Protein AF-A0A2D6MTC1-F1 (afdb_monomer_lite)

Foldseek 3Di:
DDDDDDDDDDPPDPPPPPDPPVVVPPPVQDKDKAFLFDDDPPDDPVGWYGKIWIDTRLAIDIDDDTHCSVVSLVVVVVVPPVSSVDDDPDD

Radius of gyration: 28.03 Å; chains: 1; bounding box: 72×25×83 Å

Secondary structure (DSSP, 8-state):
--------------------GGGGS-----EEEEEEE---SS--TTS--SEEEEEETTEEEEE---TTHHHHHHHHHHTT-GGGG------

Sequence (91 aa):
MAGARARGDPESRREPSTLQDDDARSDSMHTRGVLLGTGTPNAEPDRAGPAAAVVSGSRSYLVDFGPGVVRRAMGALQRGVLELARFEERF

Structure (mmCIF, N/CA/C/O backbone):
data_AF-A0A2D6MTC1-F1
#
_entry.id   AF-A0A2D6MTC1-F1
#
loop_
_atom_site.group_PDB
_atom_site.id
_atom_site.type_symbol
_atom_site.label_atom_id
_atom_site.label_alt_id
_atom_site.label_comp_id
_atom_site.label_asym_id
_atom_site.label_entity_id
_atom_site.label_seq_id
_atom_site.pdbx_PDB_ins_code
_atom_site.Cartn_x
_atom_site.Cartn_y
_atom_site.Cartn_z
_atom_site.occupancy
_atom_site.B_iso_or_equiv
_atom_site.auth_seq_id
_atom_site.auth_comp_id
_atom_site.auth_asym_id
_atom_site.auth_atom_id
_atom_site.pdbx_PDB_model_num
ATOM 1 N N . MET A 1 1 ? -58.952 9.726 68.072 1.00 44.00 1 MET A N 1
ATOM 2 C CA . MET A 1 1 ? -57.830 9.276 67.222 1.00 44.00 1 MET A CA 1
ATOM 3 C C . MET A 1 1 ? -57.466 10.434 66.295 1.00 44.00 1 MET A C 1
ATOM 5 O O . MET A 1 1 ? -58.276 10.791 65.454 1.00 44.00 1 MET A O 1
ATOM 9 N N . ALA A 1 2 ? -56.330 11.091 66.563 1.00 42.34 2 ALA A N 1
ATOM 10 C CA . ALA A 1 2 ? -55.681 12.120 65.731 1.00 42.34 2 ALA A CA 1
ATOM 11 C C . ALA A 1 2 ? -55.267 11.520 64.364 1.00 42.34 2 ALA A C 1
ATOM 13 O O . ALA A 1 2 ? -55.216 10.303 64.253 1.00 42.34 2 ALA A O 1
ATOM 14 N N . GLY A 1 3 ? -54.949 12.218 63.275 1.00 40.66 3 GLY A N 1
ATOM 15 C CA . GLY A 1 3 ? -54.480 13.579 63.006 1.00 40.66 3 GLY A CA 1
ATOM 16 C C . GLY A 1 3 ? -53.659 13.501 61.698 1.00 40.66 3 GLY A C 1
ATOM 17 O O . GLY A 1 3 ? -53.101 12.457 61.378 1.00 40.66 3 GLY A O 1
ATOM 18 N N . ALA A 1 4 ? -53.660 14.565 60.899 1.00 46.44 4 ALA A N 1
ATOM 19 C CA . ALA A 1 4 ? -53.316 14.578 59.474 1.00 46.44 4 ALA A CA 1
ATOM 20 C C . ALA A 1 4 ? -51.822 14.790 59.108 1.00 46.44 4 ALA A C 1
ATOM 22 O O . ALA A 1 4 ? -51.078 15.373 59.890 1.00 46.44 4 ALA A O 1
ATOM 23 N N . ARG A 1 5 ? -51.490 14.476 57.834 1.00 48.25 5 ARG A N 1
ATOM 24 C CA . ARG A 1 5 ? -50.698 15.249 56.826 1.00 48.25 5 ARG A CA 1
ATOM 25 C C . ARG A 1 5 ? -49.511 14.531 56.135 1.00 48.25 5 ARG A C 1
ATOM 27 O O . ARG A 1 5 ? -48.517 14.193 56.756 1.00 48.25 5 ARG A O 1
ATOM 34 N N . ALA A 1 6 ? -49.648 14.467 54.801 1.00 49.06 6 ALA A N 1
ATOM 35 C CA . ALA A 1 6 ? -48.698 14.779 53.716 1.00 49.06 6 ALA A CA 1
ATOM 36 C C . ALA A 1 6 ? -47.331 14.067 53.588 1.00 49.06 6 ALA A C 1
ATOM 38 O O . ALA A 1 6 ? -46.403 14.373 54.326 1.00 49.06 6 ALA A O 1
ATOM 39 N N . ARG A 1 7 ? -47.184 13.296 52.496 1.00 54.41 7 ARG A N 1
ATOM 40 C CA . ARG A 1 7 ? -46.060 13.259 51.518 1.00 54.41 7 ARG A CA 1
ATOM 41 C C . ARG A 1 7 ? -46.699 12.770 50.194 1.00 54.41 7 ARG A C 1
ATOM 43 O O . ARG A 1 7 ? -47.428 11.793 50.254 1.00 54.41 7 ARG A O 1
ATOM 50 N N . GLY A 1 8 ? -46.696 13.457 49.051 1.00 37.47 8 GLY A N 1
ATOM 51 C CA . GLY A 1 8 ? -45.564 13.987 48.290 1.00 37.47 8 GLY A CA 1
ATOM 52 C C . GLY A 1 8 ? -45.285 13.037 47.109 1.00 37.47 8 GLY A C 1
ATOM 53 O O . GLY A 1 8 ? -44.653 12.013 47.329 1.00 37.47 8 GLY A O 1
ATOM 54 N N . ASP A 1 9 ? -45.825 13.369 45.927 1.00 46.19 9 ASP A N 1
ATOM 55 C CA . ASP A 1 9 ? -45.602 12.806 44.565 1.00 46.19 9 ASP A CA 1
ATOM 56 C C . ASP A 1 9 ? -44.100 12.674 44.188 1.00 46.19 9 ASP A C 1
ATOM 58 O O . ASP A 1 9 ? -43.278 13.239 44.915 1.00 46.19 9 ASP A O 1
ATOM 62 N N . PRO A 1 10 ? -43.668 12.141 43.014 1.00 45.84 10 PRO A N 1
ATOM 63 C CA . PRO A 1 10 ? -44.317 11.308 41.982 1.00 45.84 10 PRO A CA 1
ATOM 64 C C . PRO A 1 10 ? -43.364 10.213 41.415 1.00 45.84 10 PRO A C 1
ATOM 66 O O . PRO A 1 10 ? -42.261 10.510 40.954 1.00 45.84 10 PRO A O 1
ATOM 69 N N . GLU A 1 11 ? -43.773 8.950 41.287 1.00 43.41 11 GLU A N 1
ATOM 70 C CA . GLU A 1 11 ? -42.958 7.948 40.559 1.00 43.41 11 GLU A CA 1
ATOM 71 C C . GLU A 1 11 ? -43.183 8.036 39.029 1.00 43.41 11 GLU A C 1
ATOM 73 O O . GLU A 1 11 ? -43.419 7.052 38.329 1.00 43.41 11 GLU A O 1
ATOM 78 N N . SER A 1 12 ? -43.135 9.269 38.501 1.00 51.81 12 SER A N 1
ATOM 79 C CA . SER A 1 12 ? -43.286 9.636 37.086 1.00 51.81 12 SER A CA 1
ATOM 80 C C . SER A 1 12 ? -41.948 9.966 36.412 1.00 51.81 12 SER A C 1
ATOM 82 O O . SER A 1 12 ? -41.860 10.891 35.601 1.00 51.81 12 SER A O 1
ATOM 84 N N . ARG A 1 13 ? -40.890 9.218 36.718 1.00 51.19 13 ARG A N 1
ATOM 85 C CA . ARG A 1 13 ? -39.691 9.180 35.873 1.00 51.19 13 ARG A CA 1
ATOM 86 C C . ARG A 1 13 ? -39.241 7.740 35.716 1.00 51.19 13 ARG A C 1
ATOM 88 O O . ARG A 1 13 ? -38.280 7.296 36.329 1.00 51.19 13 ARG A O 1
ATOM 95 N N . ARG A 1 14 ? -39.946 7.000 34.853 1.00 50.28 14 ARG A N 1
ATOM 96 C CA . ARG A 1 14 ? -39.256 5.960 34.088 1.00 50.28 14 ARG A CA 1
ATOM 97 C C . ARG A 1 14 ? -38.268 6.713 33.211 1.00 50.28 14 ARG A C 1
ATOM 99 O O . ARG A 1 14 ? -38.656 7.264 32.185 1.00 50.28 14 ARG A O 1
ATOM 106 N N . GLU A 1 15 ? -37.038 6.826 33.693 1.00 51.16 15 GLU A N 1
ATOM 107 C CA . GLU A 1 15 ? -35.902 7.202 32.866 1.00 51.16 15 GLU A CA 1
ATOM 108 C C . GLU A 1 15 ? -35.984 6.339 31.593 1.00 51.16 15 GLU A C 1
ATOM 110 O O . GLU A 1 15 ? -36.134 5.115 31.713 1.00 51.16 15 GLU A O 1
ATOM 115 N N . PRO A 1 16 ? -36.001 6.927 30.383 1.00 40.88 16 PRO A N 1
ATOM 116 C CA . PRO A 1 16 ? -35.898 6.131 29.174 1.00 40.88 16 PRO A CA 1
ATOM 117 C C . PRO A 1 16 ? -34.601 5.341 29.300 1.00 40.88 16 PRO A C 1
ATOM 119 O O . PRO A 1 16 ? -33.531 5.934 29.432 1.00 40.88 16 PRO A O 1
ATOM 122 N N . SER A 1 17 ? -34.717 4.010 29.336 1.00 48.28 17 SER A N 1
ATOM 123 C CA . SER A 1 17 ? -33.578 3.102 29.280 1.00 48.28 17 SER A CA 1
ATOM 124 C C . SER A 1 17 ? -32.702 3.592 28.143 1.00 48.28 17 SER A C 1
ATOM 126 O O . SER A 1 17 ? -33.146 3.602 26.992 1.00 48.28 17 SER A O 1
ATOM 128 N N . THR A 1 18 ? -31.532 4.105 28.514 1.00 48.38 18 THR A N 1
ATOM 129 C CA . THR A 1 18 ? -30.524 4.645 27.616 1.00 48.38 18 THR A CA 1
ATOM 130 C C . THR A 1 18 ? -30.452 3.742 26.404 1.00 48.38 18 THR A C 1
ATOM 132 O O . THR A 1 18 ? -30.228 2.537 26.548 1.00 48.38 18 THR A O 1
ATOM 135 N N . LEU A 1 19 ? -30.737 4.336 25.241 1.00 48.34 19 LEU A N 1
ATOM 136 C CA . LEU A 1 19 ? -30.442 3.765 23.940 1.00 48.34 19 LEU A CA 1
ATOM 137 C C . LEU A 1 19 ? -29.110 3.040 24.057 1.00 48.34 19 LEU A C 1
ATOM 139 O O . LEU A 1 19 ? -28.138 3.590 24.568 1.00 48.34 19 LEU A O 1
ATOM 143 N N . GLN A 1 20 ? -29.145 1.773 23.687 1.00 52.06 20 GLN A N 1
ATOM 144 C CA . GLN A 1 20 ? -28.014 0.880 23.708 1.00 52.06 20 GLN A CA 1
ATOM 145 C C . GLN A 1 20 ? -26.845 1.536 22.967 1.00 52.06 20 GLN A C 1
ATOM 147 O O . GLN A 1 20 ? -26.776 1.483 21.745 1.00 52.06 20 GLN A O 1
ATOM 152 N N . ASP A 1 21 ? -25.890 2.086 23.716 1.00 45.09 21 ASP A N 1
ATOM 153 C CA . ASP A 1 21 ? -24.525 2.365 23.252 1.00 45.09 21 ASP A CA 1
ATOM 154 C C . ASP A 1 21 ? -23.746 1.039 23.062 1.00 45.09 21 ASP A C 1
ATOM 156 O O . ASP A 1 21 ? -22.548 0.940 23.342 1.00 45.09 21 ASP A O 1
ATOM 160 N N . ASP A 1 22 ? -24.433 -0.017 22.615 1.00 47.66 22 ASP A N 1
ATOM 161 C CA . ASP A 1 22 ? -23.847 -1.320 22.302 1.00 47.66 22 ASP A CA 1
ATOM 162 C C . ASP A 1 22 ? -23.065 -1.261 20.974 1.00 47.66 22 ASP A C 1
ATOM 164 O O . ASP A 1 22 ? -22.159 -2.066 20.757 1.00 47.66 22 ASP A O 1
ATOM 168 N N . ASP A 1 23 ? -23.309 -0.241 20.141 1.00 51.25 23 ASP A N 1
ATOM 169 C CA . ASP A 1 23 ? -22.564 0.006 18.899 1.00 51.25 23 ASP A CA 1
ATOM 170 C C . ASP A 1 23 ? -21.130 0.524 19.140 1.00 51.25 23 ASP A C 1
ATOM 172 O O . ASP A 1 23 ? -20.270 0.408 18.268 1.00 51.25 23 ASP A O 1
ATOM 176 N N . ALA A 1 24 ? -20.822 1.072 20.325 1.00 50.31 24 ALA A N 1
ATOM 177 C CA . ALA A 1 24 ? -19.548 1.760 20.576 1.00 50.31 24 ALA A CA 1
ATOM 178 C C . ALA A 1 24 ? -18.430 0.877 21.168 1.00 50.31 24 ALA A C 1
ATOM 180 O O . ALA A 1 24 ? -17.298 1.345 21.318 1.00 50.31 24 ALA A O 1
ATOM 181 N N . ARG A 1 25 ? -18.702 -0.384 21.538 1.00 51.00 25 ARG A N 1
ATOM 182 C CA . ARG A 1 25 ? -17.708 -1.256 22.212 1.00 51.00 25 ARG A CA 1
ATOM 183 C C . ARG A 1 25 ? -17.502 -2.637 21.595 1.00 51.00 25 ARG A C 1
ATOM 185 O O . ARG A 1 25 ? -16.870 -3.489 22.215 1.00 51.00 25 ARG A O 1
ATOM 192 N N . SER A 1 26 ? -17.930 -2.833 20.353 1.00 51.09 26 SER A N 1
ATOM 193 C CA . SER A 1 26 ? -17.576 -4.025 19.579 1.00 51.09 26 SER A CA 1
ATOM 194 C C . SER A 1 26 ? -17.188 -3.695 18.135 1.00 51.09 26 SER A C 1
ATOM 196 O O . SER A 1 26 ? -17.532 -4.435 17.216 1.00 51.09 26 SER A O 1
ATOM 198 N N . ASP A 1 27 ? -16.372 -2.656 17.923 1.00 58.72 27 ASP A N 1
ATOM 199 C CA . ASP A 1 27 ? -15.377 -2.766 16.851 1.00 58.72 27 ASP A CA 1
ATOM 200 C C . ASP A 1 27 ? -14.324 -3.748 17.370 1.00 58.72 27 ASP A C 1
ATOM 202 O O . ASP A 1 27 ? -13.316 -3.369 17.969 1.00 58.72 27 ASP A O 1
ATOM 206 N N . SER A 1 28 ? -14.627 -5.047 17.291 1.00 58.25 28 SER A N 1
ATOM 207 C CA . SER A 1 28 ? -13.616 -6.077 17.492 1.00 58.25 28 SER A CA 1
ATOM 208 C C . SER A 1 28 ? -12.464 -5.685 16.579 1.00 58.25 28 SER A C 1
ATOM 210 O O . SER A 1 28 ? -12.677 -5.708 15.373 1.00 58.25 28 SER A O 1
ATOM 212 N N . MET A 1 29 ? -11.328 -5.246 17.136 1.00 68.50 29 MET A N 1
ATOM 213 C CA . MET A 1 29 ? -10.193 -4.670 16.402 1.00 68.50 29 MET A CA 1
ATOM 214 C C . MET A 1 29 ? -9.736 -5.610 15.282 1.00 68.50 29 MET A C 1
ATOM 216 O O . MET A 1 29 ? -8.842 -6.440 15.457 1.00 68.50 29 MET A O 1
ATOM 220 N N . HIS A 1 30 ? -10.405 -5.529 14.137 1.00 84.69 30 HIS A N 1
ATOM 221 C CA . HIS A 1 30 ? -10.262 -6.490 13.068 1.00 84.69 30 HIS A CA 1
ATOM 222 C C . HIS A 1 30 ? -9.109 -6.008 12.214 1.00 84.69 30 HIS A C 1
ATOM 224 O O . HIS A 1 30 ? -9.247 -5.101 11.394 1.00 84.69 30 HIS A O 1
ATOM 230 N N . THR A 1 31 ? -7.942 -6.591 12.457 1.00 92.88 31 THR A N 1
ATOM 231 C CA . THR A 1 31 ? -6.750 -6.252 11.695 1.00 92.88 31 THR A CA 1
ATOM 232 C C . THR A 1 31 ? -6.790 -6.940 10.339 1.00 92.88 31 THR A C 1
ATOM 234 O O . THR A 1 31 ? -6.843 -8.168 10.252 1.00 92.88 31 THR A O 1
ATOM 237 N N . ARG A 1 32 ? -6.705 -6.153 9.267 1.00 94.44 32 ARG A N 1
ATOM 238 C CA . ARG A 1 32 ? -6.603 -6.645 7.890 1.00 94.44 32 ARG A CA 1
ATOM 239 C C . ARG A 1 32 ? -5.295 -6.185 7.260 1.00 94.44 32 ARG A C 1
ATOM 241 O O . ARG A 1 32 ? -4.985 -4.998 7.240 1.00 94.44 32 ARG A O 1
ATOM 248 N N . GLY A 1 33 ? -4.565 -7.129 6.673 1.00 96.62 33 GLY A N 1
ATOM 249 C CA . GLY A 1 33 ? -3.460 -6.835 5.763 1.00 96.62 33 GLY A CA 1
ATOM 250 C C . GLY A 1 33 ? -3.951 -6.695 4.322 1.00 96.62 33 GLY A C 1
ATOM 251 O O . GLY A 1 33 ? -4.746 -7.509 3.849 1.00 96.62 33 GLY A O 1
ATOM 252 N N . VAL A 1 34 ? -3.462 -5.682 3.613 1.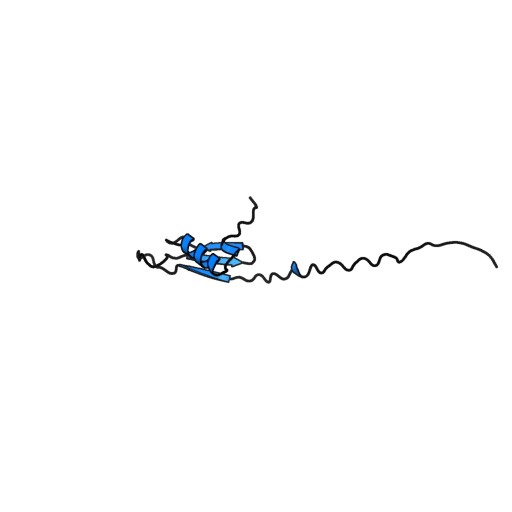00 97.50 34 VAL A N 1
ATOM 253 C CA . VAL A 1 34 ? -3.748 -5.437 2.196 1.00 97.50 34 VAL A CA 1
ATOM 254 C C . VAL A 1 34 ? -2.429 -5.384 1.438 1.00 97.50 34 VAL A C 1
ATOM 256 O O . VAL A 1 34 ? -1.624 -4.480 1.639 1.00 97.50 34 VAL A O 1
ATOM 259 N N . LEU A 1 35 ? -2.200 -6.347 0.546 1.00 97.56 35 LEU A N 1
ATOM 260 C CA . LEU A 1 35 ? -1.028 -6.339 -0.329 1.00 97.56 35 LEU A CA 1
ATOM 261 C C . LEU A 1 35 ? -1.286 -5.394 -1.503 1.00 97.56 35 LEU A C 1
ATOM 263 O O . LEU A 1 35 ? -2.119 -5.671 -2.369 1.00 97.56 35 LEU A O 1
ATOM 267 N N . LEU A 1 36 ? -0.579 -4.267 -1.520 1.00 97.44 36 LEU A N 1
ATOM 268 C CA . LEU A 1 36 ? -0.726 -3.237 -2.547 1.00 97.44 36 LEU A CA 1
ATOM 269 C C . LEU A 1 36 ? 0.225 -3.497 -3.719 1.00 97.44 36 LEU A C 1
ATOM 271 O O . LEU A 1 36 ? -0.154 -3.312 -4.877 1.00 97.44 36 LEU A O 1
ATOM 275 N N . GLY A 1 37 ? 1.420 -4.010 -3.442 1.00 95.75 37 GLY A N 1
ATOM 276 C CA . GLY A 1 37 ? 2.365 -4.449 -4.456 1.00 95.75 37 GLY A CA 1
ATOM 277 C C . GLY A 1 37 ? 3.337 -5.493 -3.916 1.00 95.75 37 GLY A C 1
ATOM 278 O O . GLY A 1 37 ? 3.730 -5.468 -2.753 1.00 95.75 37 GLY A O 1
ATOM 279 N N . THR A 1 38 ? 3.676 -6.451 -4.774 1.00 95.12 38 THR A N 1
ATOM 280 C CA . THR A 1 38 ? 4.528 -7.611 -4.461 1.00 95.12 38 THR A CA 1
ATOM 281 C C . THR A 1 38 ? 5.712 -7.724 -5.423 1.00 95.12 38 THR A C 1
ATOM 283 O O . THR A 1 38 ? 6.345 -8.775 -5.522 1.00 95.12 38 THR A O 1
ATOM 286 N N . GLY A 1 39 ? 5.985 -6.663 -6.189 1.00 91.94 39 GLY A N 1
ATOM 287 C CA . GLY A 1 39 ? 7.150 -6.577 -7.058 1.00 91.94 39 GLY A CA 1
ATOM 288 C C . GLY A 1 39 ? 8.452 -6.615 -6.265 1.00 91.94 39 GLY A C 1
ATOM 289 O O . GLY A 1 39 ? 8.488 -6.353 -5.064 1.00 91.94 39 GLY A O 1
ATOM 290 N N . THR A 1 40 ? 9.531 -6.954 -6.956 1.00 88.50 40 THR A N 1
ATOM 291 C CA . THR A 1 40 ? 10.887 -7.018 -6.403 1.00 88.50 40 THR A CA 1
ATOM 292 C C . THR A 1 40 ? 11.686 -5.786 -6.851 1.00 88.50 40 THR A C 1
ATOM 294 O O . THR A 1 40 ? 11.161 -4.972 -7.611 1.00 88.50 40 THR A O 1
ATOM 297 N N . PRO A 1 41 ? 12.949 -5.607 -6.415 1.00 84.62 41 PRO A N 1
ATOM 298 C CA . PRO A 1 41 ? 13.765 -4.468 -6.845 1.00 84.62 41 PRO A CA 1
ATOM 299 C C . PRO A 1 41 ? 14.033 -4.394 -8.357 1.00 84.62 41 PRO A C 1
ATOM 301 O O . PRO A 1 41 ? 14.480 -3.355 -8.836 1.00 84.62 41 PRO A O 1
ATOM 304 N N . ASN A 1 42 ? 13.782 -5.469 -9.114 1.00 90.62 42 ASN A N 1
ATOM 305 C CA . ASN A 1 42 ? 13.904 -5.427 -10.567 1.00 90.62 42 ASN A CA 1
ATOM 306 C C . ASN A 1 42 ? 12.781 -4.567 -11.173 1.00 90.62 42 ASN A C 1
ATOM 308 O O . ASN A 1 42 ? 11.606 -4.764 -10.860 1.00 90.62 42 ASN A O 1
ATOM 312 N N . ALA A 1 43 ? 13.137 -3.628 -12.049 1.00 80.88 43 ALA A N 1
ATOM 313 C CA . ALA A 1 43 ? 12.202 -2.663 -12.620 1.00 80.88 43 ALA A CA 1
ATOM 314 C C . ALA A 1 43 ? 11.343 -3.296 -13.731 1.00 80.88 43 ALA A C 1
ATOM 316 O O . ALA A 1 43 ? 11.672 -3.212 -14.910 1.00 80.88 43 ALA A O 1
ATOM 317 N N . GLU A 1 44 ? 10.237 -3.927 -13.339 1.00 87.69 44 GLU A N 1
ATOM 318 C CA . GLU A 1 44 ? 9.226 -4.487 -14.243 1.00 87.69 44 GLU A CA 1
ATOM 319 C C . GLU A 1 44 ? 8.042 -3.508 -14.379 1.00 87.69 44 GLU A C 1
ATOM 321 O O . GLU A 1 44 ? 7.328 -3.306 -13.391 1.00 87.69 44 GLU A O 1
ATOM 326 N N . PRO A 1 45 ? 7.800 -2.899 -15.558 1.00 85.06 45 PRO A N 1
ATOM 327 C CA . PRO A 1 45 ? 6.779 -1.860 -15.737 1.00 85.06 45 PRO A CA 1
ATOM 328 C C . PRO A 1 45 ? 5.369 -2.256 -15.284 1.00 85.06 45 PRO A C 1
ATOM 330 O O . PRO A 1 45 ? 4.643 -1.430 -14.723 1.00 85.06 45 PRO A O 1
ATOM 333 N N . ASP A 1 46 ? 4.997 -3.522 -15.479 1.00 89.12 46 ASP A N 1
ATOM 334 C CA . ASP A 1 46 ? 3.650 -4.020 -15.184 1.00 89.12 46 ASP A CA 1
ATOM 335 C C . ASP A 1 46 ? 3.472 -4.482 -13.725 1.00 89.12 46 ASP A C 1
ATOM 337 O O . ASP A 1 46 ? 2.358 -4.808 -13.287 1.00 89.12 46 ASP A O 1
ATOM 341 N N . ARG A 1 47 ? 4.546 -4.487 -12.921 1.00 91.00 47 ARG A N 1
ATOM 342 C CA . ARG A 1 47 ? 4.492 -4.853 -11.499 1.00 91.00 47 ARG A CA 1
ATOM 343 C C . ARG A 1 47 ? 4.628 -3.623 -10.613 1.00 91.00 47 ARG A C 1
ATOM 345 O O . ARG A 1 47 ? 5.574 -2.853 -10.703 1.00 91.00 47 ARG A O 1
ATOM 352 N N . ALA A 1 48 ? 3.694 -3.481 -9.676 1.00 93.75 48 ALA A N 1
ATOM 353 C CA . ALA A 1 48 ? 3.876 -2.539 -8.580 1.00 93.75 48 ALA A CA 1
ATOM 354 C C . ALA A 1 48 ? 4.979 -3.048 -7.646 1.00 93.75 48 ALA A C 1
ATOM 356 O O . ALA A 1 48 ? 5.004 -4.242 -7.332 1.00 93.75 48 ALA A O 1
ATOM 357 N N . GLY A 1 49 ? 5.852 -2.142 -7.202 1.00 95.31 49 GLY A N 1
ATOM 358 C CA . GLY A 1 49 ? 6.907 -2.450 -6.236 1.00 95.31 49 GLY A CA 1
ATOM 359 C C . GLY A 1 49 ? 6.355 -2.857 -4.865 1.00 95.31 49 GLY A C 1
ATOM 360 O O . GLY A 1 49 ? 5.138 -2.858 -4.670 1.00 95.31 49 GLY A O 1
ATOM 361 N N . PRO A 1 50 ? 7.227 -3.205 -3.907 1.00 96.94 50 PRO A N 1
ATOM 362 C CA . PRO A 1 50 ? 6.801 -3.660 -2.588 1.00 96.94 50 PRO A CA 1
ATOM 363 C C . PRO A 1 50 ? 6.001 -2.567 -1.867 1.00 96.94 50 PRO A C 1
ATOM 365 O O . PRO A 1 50 ? 6.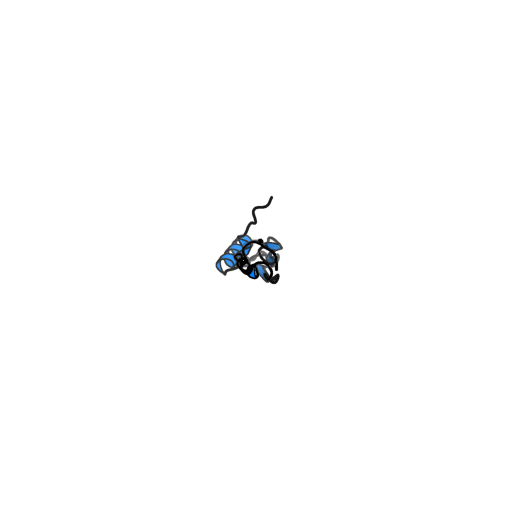457 -1.427 -1.749 1.00 96.94 50 PRO A O 1
ATOM 368 N N . ALA A 1 51 ? 4.786 -2.912 -1.441 1.00 97.50 51 ALA A N 1
ATOM 369 C CA . ALA A 1 51 ? 3.940 -2.069 -0.604 1.00 97.50 51 ALA A CA 1
ATOM 370 C C . ALA A 1 51 ? 2.812 -2.889 0.034 1.00 97.50 51 ALA A C 1
ATOM 372 O O . ALA A 1 51 ? 2.149 -3.692 -0.636 1.00 97.50 51 ALA A O 1
ATOM 373 N N . ALA A 1 52 ? 2.524 -2.629 1.304 1.00 97.69 52 ALA A N 1
ATOM 374 C CA . ALA A 1 52 ? 1.396 -3.211 2.019 1.00 97.69 52 ALA A CA 1
ATOM 375 C C . ALA A 1 52 ? 0.716 -2.162 2.899 1.00 97.69 52 ALA A C 1
ATOM 377 O O . ALA A 1 52 ? 1.361 -1.243 3.386 1.00 97.69 52 ALA A O 1
ATOM 378 N N . ALA A 1 53 ? -0.582 -2.314 3.138 1.00 97.38 53 ALA A N 1
ATOM 379 C CA . ALA A 1 53 ? -1.279 -1.561 4.167 1.00 97.38 53 ALA A CA 1
ATOM 380 C C . ALA A 1 53 ? -1.764 -2.489 5.278 1.00 97.38 53 ALA A C 1
ATOM 382 O O . ALA A 1 53 ? -2.231 -3.599 5.018 1.00 97.38 53 ALA A O 1
ATOM 383 N N . VAL A 1 54 ? -1.677 -2.012 6.513 1.00 96.69 54 VAL A N 1
ATOM 38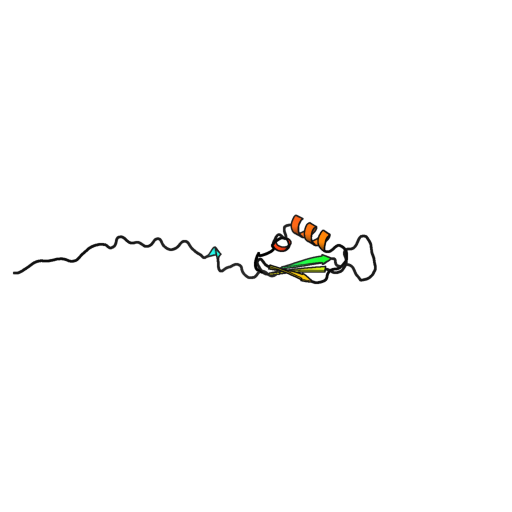4 C CA . VAL A 1 54 ? -2.289 -2.640 7.683 1.00 96.69 54 VAL A CA 1
ATOM 385 C C . VAL A 1 54 ? -3.438 -1.752 8.124 1.00 96.69 54 VAL A C 1
ATOM 387 O O . VAL A 1 54 ? -3.230 -0.585 8.444 1.00 96.69 54 VAL A O 1
ATOM 390 N N . VAL A 1 55 ? -4.648 -2.297 8.124 1.00 94.00 55 VAL A N 1
ATOM 391 C CA . VAL A 1 55 ? -5.848 -1.632 8.632 1.00 94.00 55 VAL A CA 1
ATOM 392 C C . VAL A 1 55 ? -6.176 -2.234 9.990 1.00 94.00 55 VAL A C 1
ATOM 394 O O . VAL A 1 55 ? -6.262 -3.454 10.103 1.00 94.00 55 VAL A O 1
ATOM 397 N N . SER A 1 56 ? -6.329 -1.392 11.008 1.00 91.75 56 SER A N 1
ATOM 398 C CA . SER A 1 56 ? -6.695 -1.777 12.372 1.00 91.75 56 SER A CA 1
ATOM 399 C C . SER A 1 56 ? -7.814 -0.854 12.848 1.00 91.75 56 SER A C 1
ATOM 401 O O . SER A 1 56 ? -7.566 0.313 13.168 1.00 91.75 56 SER A O 1
ATOM 403 N N . GLY A 1 57 ? -9.050 -1.362 12.850 1.00 89.38 57 GLY A N 1
ATOM 404 C CA . GLY A 1 57 ? -10.248 -0.534 13.022 1.00 89.38 57 GLY A CA 1
ATOM 405 C C . GLY A 1 57 ? -10.336 0.523 11.916 1.00 89.38 57 GLY A C 1
ATOM 406 O O . GLY A 1 57 ? -10.180 0.212 10.738 1.00 89.38 57 GLY A O 1
ATOM 407 N N . SER A 1 58 ? -10.501 1.795 12.286 1.00 87.00 58 SER A N 1
ATOM 408 C CA . SER A 1 58 ? -10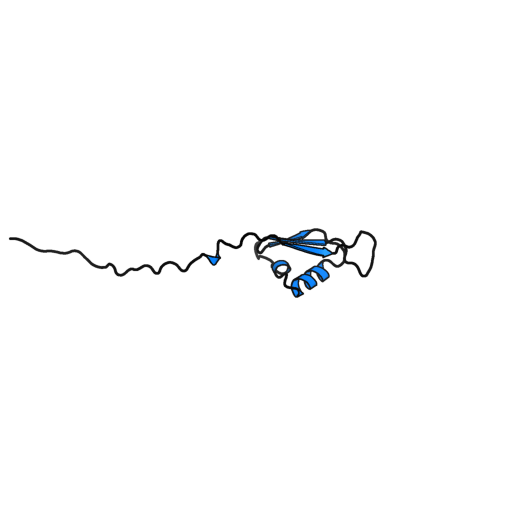.574 2.918 11.337 1.00 87.00 58 SER A CA 1
ATOM 409 C C . SER A 1 58 ? -9.222 3.440 10.836 1.00 87.00 58 SER A C 1
ATOM 411 O O . SER A 1 58 ? -9.198 4.359 10.014 1.00 87.00 58 SER A O 1
ATOM 413 N N . ARG A 1 59 ? -8.097 2.910 11.335 1.00 88.94 59 ARG A N 1
ATOM 414 C CA . ARG A 1 59 ? -6.754 3.444 11.059 1.00 88.94 59 ARG A CA 1
ATOM 415 C C . ARG A 1 59 ? -6.021 2.567 10.056 1.00 88.94 59 ARG A C 1
ATOM 417 O O . ARG A 1 59 ? -5.928 1.355 10.241 1.00 88.94 59 ARG A O 1
ATOM 424 N N . SER A 1 60 ? -5.436 3.192 9.040 1.00 93.00 60 SER A N 1
ATOM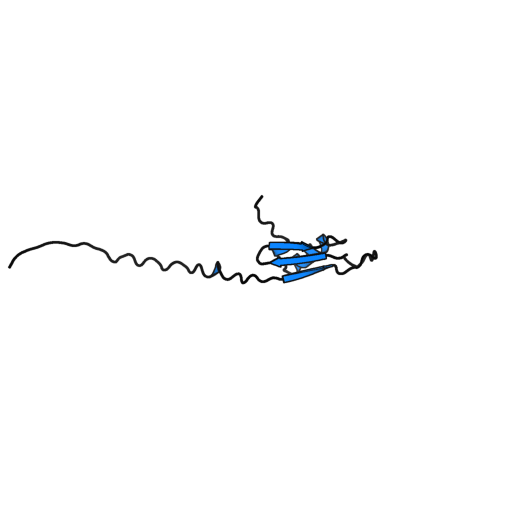 425 C CA . SER A 1 60 ? -4.563 2.527 8.074 1.00 93.00 60 SER A CA 1
ATOM 426 C C . SER A 1 60 ? -3.110 2.967 8.226 1.00 93.00 60 SER A C 1
ATOM 428 O O . SER A 1 60 ? -2.825 4.159 8.336 1.00 93.00 60 SER A O 1
ATOM 430 N N . TYR A 1 61 ? -2.194 2.010 8.145 1.00 93.94 61 TYR A N 1
ATOM 431 C CA . TYR A 1 61 ? -0.750 2.217 8.156 1.00 93.94 61 TYR A CA 1
ATOM 432 C C . TYR A 1 61 ? -0.174 1.700 6.843 1.00 93.94 61 TYR A C 1
ATOM 434 O O . TYR A 1 61 ? -0.407 0.546 6.485 1.00 93.94 61 TYR A O 1
ATOM 442 N N . LEU A 1 62 ? 0.571 2.539 6.127 1.00 95.06 62 LEU A N 1
ATOM 443 C CA . LEU A 1 62 ? 1.254 2.154 4.895 1.00 95.06 62 LEU A CA 1
ATOM 444 C C . LEU A 1 62 ? 2.683 1.696 5.221 1.00 95.06 62 LEU A C 1
ATOM 446 O O . LEU A 1 62 ? 3.419 2.401 5.910 1.00 95.06 62 LEU A O 1
ATOM 450 N N . VAL A 1 63 ? 3.051 0.513 4.737 1.00 96.94 63 VAL A N 1
ATOM 451 C CA . VAL A 1 63 ? 4.369 -0.113 4.888 1.00 96.94 63 VAL A CA 1
ATOM 452 C C . VAL A 1 63 ? 4.996 -0.243 3.504 1.00 96.94 63 VAL A C 1
ATOM 454 O O . VAL A 1 63 ? 4.386 -0.820 2.601 1.00 96.94 63 VAL A O 1
ATOM 457 N N . ASP A 1 64 ? 6.217 0.272 3.368 1.00 95.69 64 ASP A N 1
ATOM 458 C CA . ASP A 1 64 ? 6.941 0.469 2.109 1.00 95.69 64 ASP A CA 1
ATOM 459 C C . ASP A 1 64 ? 6.222 1.369 1.085 1.00 95.69 64 ASP A C 1
ATOM 461 O O . ASP A 1 64 ? 5.010 1.585 1.103 1.00 95.69 64 ASP A O 1
ATOM 465 N N . PHE A 1 65 ? 7.006 1.933 0.163 1.00 95.00 65 PHE A N 1
ATOM 466 C CA . PHE A 1 65 ? 6.534 2.917 -0.819 1.00 95.00 65 PHE A CA 1
ATOM 467 C C . PHE A 1 65 ? 7.071 2.611 -2.218 1.00 95.00 65 PHE A C 1
ATOM 469 O O . PHE A 1 65 ? 7.592 3.483 -2.917 1.00 95.00 65 PHE A O 1
ATOM 476 N N . GLY A 1 66 ? 6.971 1.346 -2.628 1.00 94.69 66 GLY A N 1
ATOM 477 C CA . GLY A 1 66 ? 7.391 0.911 -3.953 1.00 94.69 66 GLY A CA 1
ATOM 478 C C . GLY A 1 66 ? 6.636 1.619 -5.095 1.00 94.69 66 GLY A C 1
ATOM 479 O O . GLY A 1 66 ? 5.519 2.122 -4.909 1.00 94.69 66 GLY A O 1
ATOM 480 N N . PRO A 1 67 ? 7.207 1.645 -6.315 1.00 94.75 67 PRO A N 1
ATOM 481 C CA . PRO A 1 67 ? 6.570 2.264 -7.473 1.00 94.75 67 PRO A CA 1
ATOM 482 C C . PRO A 1 67 ? 5.128 1.789 -7.691 1.00 94.75 67 PRO A C 1
ATOM 484 O O . PRO A 1 67 ? 4.835 0.594 -7.697 1.00 94.75 67 PRO A O 1
ATOM 487 N N . GLY A 1 68 ? 4.217 2.745 -7.892 1.00 95.00 68 GLY A N 1
ATOM 488 C CA . GLY A 1 68 ? 2.799 2.470 -8.136 1.00 95.00 68 GLY A CA 1
ATOM 489 C C . GLY A 1 68 ? 1.934 2.282 -6.884 1.00 95.00 68 GLY A C 1
ATOM 490 O O . GLY A 1 68 ? 0.729 2.078 -7.047 1.00 95.00 68 GLY A O 1
ATOM 491 N N . VAL A 1 69 ? 2.486 2.407 -5.668 1.00 96.06 69 VAL A N 1
ATOM 492 C CA . VAL A 1 69 ? 1.745 2.232 -4.401 1.00 96.06 69 VAL A CA 1
ATOM 493 C C . VAL A 1 69 ? 0.462 3.063 -4.324 1.00 96.06 69 VAL A C 1
ATOM 495 O O . VAL A 1 69 ? -0.592 2.519 -4.015 1.00 96.06 69 VAL A O 1
ATOM 498 N N . VAL A 1 70 ? 0.498 4.343 -4.708 1.00 96.00 70 VAL A N 1
ATOM 499 C CA . VAL A 1 70 ? -0.690 5.217 -4.679 1.00 96.00 70 VAL A CA 1
ATOM 500 C C . VAL A 1 70 ? -1.776 4.706 -5.628 1.00 96.00 70 VAL A C 1
ATOM 502 O O . VAL A 1 70 ? -2.941 4.618 -5.252 1.00 96.00 70 VAL A O 1
ATOM 505 N N . ARG A 1 71 ? -1.404 4.280 -6.845 1.00 96.31 71 ARG A N 1
ATOM 506 C CA . ARG A 1 71 ? -2.366 3.715 -7.810 1.00 96.31 71 ARG A CA 1
ATOM 507 C C . ARG A 1 71 ? -3.001 2.436 -7.266 1.00 96.31 71 ARG A C 1
ATOM 509 O O . ARG A 1 71 ? -4.193 2.208 -7.451 1.00 96.31 71 ARG A O 1
ATOM 516 N N . ARG A 1 72 ? -2.212 1.606 -6.580 1.00 96.94 72 ARG A N 1
ATOM 517 C CA . ARG A 1 72 ? -2.679 0.357 -5.969 1.00 96.94 72 ARG A CA 1
ATOM 518 C C . ARG A 1 72 ? -3.561 0.600 -4.746 1.00 96.94 72 ARG A C 1
ATOM 520 O O . ARG A 1 72 ? -4.573 -0.081 -4.622 1.00 96.94 72 ARG A O 1
ATOM 527 N N . ALA A 1 73 ? -3.245 1.592 -3.916 1.00 96.62 73 ALA A N 1
ATOM 528 C CA . ALA A 1 73 ? -4.097 2.030 -2.813 1.00 96.62 73 ALA A CA 1
ATOM 529 C C . ALA A 1 73 ? -5.455 2.534 -3.325 1.00 96.62 73 ALA A C 1
ATOM 531 O O . ALA A 1 73 ? -6.491 2.101 -2.830 1.00 96.62 73 ALA A O 1
ATOM 532 N N . MET A 1 74 ? -5.469 3.335 -4.396 1.00 96.88 74 MET A N 1
ATOM 533 C CA . MET A 1 74 ? -6.717 3.752 -5.048 1.00 96.88 74 MET A CA 1
ATOM 534 C C . MET A 1 74 ? -7.500 2.570 -5.634 1.00 96.88 74 MET A C 1
ATOM 536 O O . MET A 1 74 ? -8.720 2.512 -5.501 1.00 96.88 74 MET A O 1
ATOM 540 N N . GLY A 1 75 ? -6.819 1.591 -6.235 1.00 97.00 75 GLY A N 1
ATOM 541 C CA . GLY A 1 75 ? -7.464 0.360 -6.697 1.00 97.00 75 GLY A CA 1
ATOM 542 C C . GLY A 1 75 ? -8.048 -0.484 -5.555 1.00 97.00 75 GLY A C 1
ATOM 543 O O . GLY A 1 75 ? -9.101 -1.092 -5.720 1.00 97.00 75 GLY A O 1
ATOM 544 N N . ALA A 1 76 ? -7.400 -0.515 -4.388 1.00 96.81 76 ALA A N 1
ATOM 545 C CA . ALA A 1 76 ? -7.925 -1.173 -3.192 1.00 96.81 76 ALA A CA 1
ATOM 546 C C . ALA A 1 76 ? -9.133 -0.420 -2.611 1.00 96.81 76 ALA A C 1
ATOM 548 O O . ALA A 1 76 ? -10.124 -1.053 -2.250 1.00 96.81 76 ALA A O 1
ATOM 549 N N . LEU A 1 77 ? -9.100 0.915 -2.615 1.00 95.94 77 LEU A N 1
ATOM 550 C CA . LEU A 1 77 ? -10.237 1.758 -2.246 1.00 95.94 77 LEU A CA 1
ATOM 551 C C . LEU A 1 77 ? -11.454 1.479 -3.138 1.00 95.94 77 LEU A C 1
ATOM 553 O O . LEU A 1 77 ? -12.546 1.227 -2.636 1.00 95.94 77 LEU A O 1
ATOM 557 N N . GLN A 1 78 ? -11.254 1.423 -4.459 1.00 96.75 78 GLN A N 1
ATOM 558 C CA . GLN A 1 78 ? -12.301 1.055 -5.425 1.00 96.75 78 GLN A CA 1
ATOM 559 C C . GLN A 1 78 ? -12.854 -0.363 -5.207 1.00 96.75 78 GLN A C 1
ATOM 561 O O . GLN A 1 78 ? -13.978 -0.652 -5.607 1.00 96.75 78 GLN A O 1
ATOM 566 N N . ARG A 1 79 ? -12.080 -1.247 -4.566 1.00 96.31 79 ARG A N 1
ATOM 567 C CA . ARG A 1 79 ? -12.479 -2.612 -4.185 1.00 96.31 79 ARG A CA 1
ATOM 568 C C . ARG A 1 79 ? -13.066 -2.704 -2.770 1.00 96.31 79 ARG A C 1
ATOM 570 O O . ARG A 1 79 ? -13.339 -3.811 -2.317 1.00 96.31 79 ARG A O 1
ATOM 577 N N . GLY A 1 80 ? -13.263 -1.574 -2.087 1.00 94.88 80 GLY A N 1
ATOM 578 C CA . GLY A 1 80 ? -13.953 -1.498 -0.797 1.00 94.88 80 GLY A CA 1
ATOM 579 C C . GLY A 1 80 ? -13.059 -1.372 0.437 1.00 94.88 80 GLY A C 1
ATOM 580 O O . GLY A 1 80 ? -13.578 -1.450 1.544 1.00 94.88 80 GLY A O 1
ATOM 581 N N . VAL A 1 81 ? -11.745 -1.160 0.293 1.00 94.25 81 VAL A N 1
ATOM 582 C CA . VAL A 1 81 ? -10.864 -0.851 1.439 1.00 94.25 81 VAL A CA 1
ATOM 583 C C . VAL A 1 81 ? -10.931 0.651 1.741 1.00 94.25 81 VAL A C 1
ATOM 585 O O . VAL A 1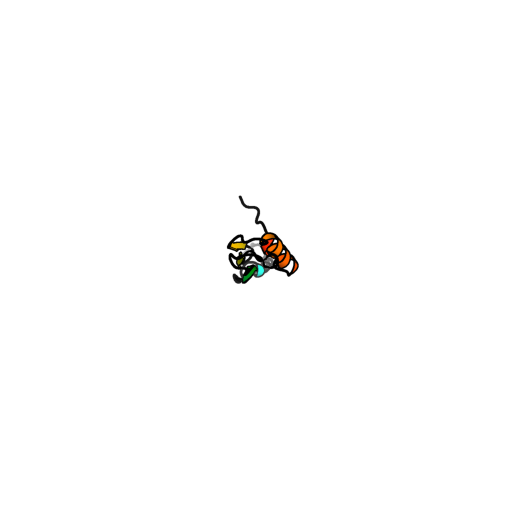 81 ? -10.054 1.422 1.344 1.00 94.25 81 VAL A O 1
ATOM 588 N N . LEU A 1 82 ? -12.023 1.078 2.373 1.00 93.62 82 LEU A N 1
ATOM 589 C CA . LEU A 1 82 ? -12.373 2.491 2.569 1.00 93.62 82 LEU A CA 1
ATOM 590 C C . LEU A 1 82 ? -11.430 3.228 3.527 1.00 93.62 82 LEU A C 1
ATOM 592 O O . LEU A 1 82 ? -11.246 4.441 3.417 1.00 93.62 82 LEU A O 1
ATOM 596 N N . GLU A 1 83 ? -10.798 2.498 4.438 1.00 92.81 83 GLU A N 1
ATOM 597 C CA . GLU A 1 83 ? -9.907 3.028 5.467 1.00 92.81 83 GLU A CA 1
ATOM 598 C C . GLU A 1 83 ? -8.646 3.661 4.869 1.00 92.81 83 GLU A C 1
ATOM 600 O O . GLU A 1 83 ? -8.080 4.563 5.475 1.00 92.81 83 GLU A O 1
ATOM 605 N N . LEU A 1 84 ? -8.254 3.281 3.645 1.00 93.19 84 LEU A N 1
ATOM 606 C CA . LEU A 1 84 ? -7.117 3.886 2.934 1.00 93.19 84 LEU A CA 1
ATOM 607 C C . LEU A 1 84 ? -7.354 5.341 2.505 1.00 93.19 84 LEU A C 1
ATOM 609 O O . LEU A 1 84 ? -6.403 6.025 2.134 1.00 93.19 84 LEU A O 1
ATOM 613 N N . ALA A 1 85 ? -8.605 5.806 2.515 1.00 89.75 85 ALA A N 1
ATOM 614 C CA . ALA A 1 85 ? -8.961 7.194 2.225 1.00 89.75 85 ALA A CA 1
ATOM 615 C C . ALA A 1 85 ? -9.274 8.004 3.490 1.00 89.75 85 ALA A C 1
ATOM 617 O O . ALA A 1 85 ? -9.478 9.217 3.403 1.00 89.75 85 ALA A O 1
ATOM 618 N N . ARG A 1 86 ? -9.353 7.353 4.659 1.00 80.31 86 ARG A N 1
ATOM 619 C CA . ARG A 1 86 ? -9.681 8.037 5.908 1.00 80.31 86 ARG A CA 1
ATOM 620 C C . ARG A 1 86 ? -8.445 8.728 6.462 1.00 80.31 86 ARG A C 1
ATOM 622 O O . ARG A 1 86 ? -7.519 8.091 6.953 1.00 80.31 86 ARG A O 1
ATOM 629 N N . PHE A 1 87 ? -8.490 10.051 6.455 1.00 66.31 87 PHE A N 1
ATOM 630 C CA . PHE A 1 87 ? -7.642 10.877 7.296 1.00 66.31 87 PHE A CA 1
ATOM 631 C C . PHE A 1 87 ? -8.486 11.297 8.500 1.00 66.31 87 PHE A C 1
ATOM 633 O O . PHE A 1 87 ? -9.482 11.998 8.345 1.00 66.31 87 PHE A O 1
ATOM 640 N N . GLU A 1 88 ? -8.137 10.823 9.695 1.00 63.00 88 GLU A N 1
ATOM 641 C CA . GLU A 1 88 ? -8.686 11.400 10.924 1.00 63.00 88 GLU A CA 1
ATOM 642 C C . GLU A 1 88 ? -8.049 12.786 11.091 1.00 63.00 88 GLU A C 1
ATOM 644 O O . GLU A 1 88 ? -6.830 12.895 11.230 1.00 63.00 88 GLU A O 1
ATOM 649 N N . GLU A 1 89 ? -8.860 13.845 11.043 1.00 51.19 89 GLU A N 1
ATOM 650 C CA . GLU A 1 89 ? -8.425 15.212 11.337 1.00 51.19 89 GLU A CA 1
ATOM 651 C C . GLU A 1 89 ? -8.062 15.321 12.821 1.00 51.19 89 GLU A C 1
ATOM 653 O O . GLU A 1 89 ? -8.887 15.632 13.682 1.00 51.19 89 GLU A O 1
ATOM 658 N N . ARG A 1 90 ? -6.810 15.017 13.148 1.00 55.56 90 ARG A N 1
ATOM 659 C CA . ARG A 1 90 ? -6.227 15.377 14.436 1.00 55.56 90 ARG A CA 1
ATOM 660 C C . ARG A 1 90 ? -4.730 15.579 14.252 1.00 55.56 90 ARG A C 1
ATOM 662 O O . ARG A 1 90 ? -3.964 14.617 14.235 1.00 55.56 90 ARG A O 1
ATOM 669 N N . PHE A 1 91 ? -4.361 16.841 14.072 1.00 49.38 91 PHE A N 1
ATOM 670 C CA . PHE A 1 91 ? -3.009 17.337 14.292 1.00 49.38 91 PHE A CA 1
ATOM 671 C C . PHE A 1 91 ? -3.005 18.116 15.603 1.00 49.38 91 PHE A C 1
ATOM 673 O O . PHE A 1 91 ? -3.959 18.902 15.806 1.00 49.38 91 PHE A O 1
#

pLDDT: mean 77.25, std 21.54, range [37.47, 97.69]